Protein AF-A0A8J9V977-F1 (afdb_monomer)

Structure (mmCIF, N/CA/C/O backbone):
data_AF-A0A8J9V977-F1
#
_entry.id   AF-A0A8J9V977-F1
#
loop_
_atom_site.group_PDB
_atom_site.id
_atom_site.type_symbol
_atom_site.label_atom_id
_atom_site.label_alt_id
_atom_site.label_comp_id
_atom_site.label_asym_id
_atom_site.label_entity_id
_atom_site.label_seq_id
_atom_site.pdbx_PDB_ins_code
_atom_site.Cartn_x
_atom_site.Cartn_y
_atom_site.Cartn_z
_atom_site.occupancy
_atom_site.B_iso_or_equiv
_atom_site.auth_seq_id
_atom_site.auth_comp_id
_atom_site.auth_asym_id
_atom_site.auth_atom_id
_atom_site.pdbx_PDB_model_num
ATOM 1 N N . MET A 1 1 ? 29.105 7.592 40.678 1.00 49.84 1 MET A N 1
ATOM 2 C CA . MET A 1 1 ? 28.923 6.758 39.464 1.00 49.84 1 MET A CA 1
ATOM 3 C C . MET A 1 1 ? 27.704 7.267 38.677 1.00 49.84 1 MET A C 1
ATOM 5 O O . MET A 1 1 ? 26.635 6.687 38.700 1.00 49.84 1 MET A O 1
ATOM 9 N N . ASN A 1 2 ? 27.674 8.565 38.381 1.00 51.84 2 ASN A N 1
ATOM 10 C CA . ASN A 1 2 ? 28.021 9.243 37.121 1.00 51.84 2 ASN A CA 1
ATOM 11 C C . ASN A 1 2 ? 26.992 9.101 35.973 1.00 51.84 2 ASN A C 1
ATOM 13 O O . ASN A 1 2 ? 27.261 8.588 34.893 1.00 51.84 2 ASN A O 1
ATOM 17 N N . LYS A 1 3 ? 25.791 9.649 36.215 1.00 56.91 3 LYS A N 1
ATOM 18 C CA . LYS A 1 3 ? 24.683 9.810 35.252 1.00 56.91 3 LYS A CA 1
ATOM 19 C C . LYS A 1 3 ? 25.106 10.524 33.953 1.00 56.91 3 LYS A C 1
ATOM 21 O O . LYS A 1 3 ? 24.519 10.283 32.906 1.00 56.91 3 LYS A O 1
ATOM 26 N N . HIS A 1 4 ? 26.143 11.362 34.008 1.00 56.44 4 HIS A N 1
ATOM 27 C CA . HIS A 1 4 ? 26.683 12.085 32.853 1.00 56.44 4 HIS A CA 1
ATOM 28 C C . HIS A 1 4 ? 27.499 11.211 31.886 1.00 56.44 4 HIS A C 1
ATOM 30 O O . HIS A 1 4 ? 27.569 11.538 30.702 1.00 56.44 4 HIS A O 1
ATOM 36 N N . GLU A 1 5 ? 28.079 10.099 32.349 1.00 60.84 5 GLU A N 1
ATOM 37 C CA . GLU A 1 5 ? 28.820 9.161 31.494 1.00 60.84 5 GLU A CA 1
ATOM 38 C C . GLU A 1 5 ? 27.864 8.347 30.623 1.00 60.84 5 GLU A C 1
ATOM 40 O O . GLU A 1 5 ? 27.992 8.356 29.402 1.00 60.84 5 GLU A O 1
ATOM 45 N N . ASN A 1 6 ? 26.828 7.751 31.223 1.00 57.25 6 ASN A N 1
ATOM 46 C CA . ASN A 1 6 ? 25.830 6.953 30.498 1.00 57.25 6 ASN A CA 1
ATOM 47 C C . ASN A 1 6 ? 25.102 7.755 29.407 1.00 57.25 6 ASN A C 1
ATOM 49 O O . ASN A 1 6 ? 24.830 7.234 28.328 1.00 57.25 6 ASN A O 1
ATOM 53 N N . VAL A 1 7 ? 24.843 9.046 29.646 1.00 64.19 7 VAL A N 1
ATOM 54 C CA . VAL A 1 7 ? 24.239 9.942 28.643 1.00 64.19 7 VAL A CA 1
ATOM 55 C C . VAL A 1 7 ? 25.205 10.235 27.488 1.00 64.19 7 VAL A C 1
ATOM 57 O O . VAL A 1 7 ? 24.773 10.319 26.339 1.00 64.19 7 VAL A O 1
ATOM 60 N N . LYS A 1 8 ? 26.514 10.360 27.751 1.00 65.12 8 LYS A N 1
ATOM 61 C CA . LYS A 1 8 ? 27.520 10.512 26.687 1.00 65.12 8 LYS A CA 1
ATOM 62 C C . LYS A 1 8 ? 27.644 9.241 25.850 1.00 65.12 8 LYS A C 1
ATOM 64 O O . LYS A 1 8 ? 27.631 9.348 24.627 1.00 65.12 8 LYS A O 1
ATOM 69 N N . TYR A 1 9 ? 27.701 8.068 26.479 1.00 59.09 9 TYR A N 1
ATOM 70 C CA . TYR A 1 9 ? 27.783 6.789 25.766 1.00 59.09 9 TYR A CA 1
ATOM 71 C C . TYR A 1 9 ? 26.558 6.550 24.876 1.00 59.09 9 TYR A C 1
ATOM 73 O O . TYR A 1 9 ? 26.717 6.299 23.682 1.00 59.09 9 TYR A O 1
ATOM 81 N N . TYR A 1 10 ? 25.351 6.765 25.407 1.00 64.69 10 TYR A N 1
ATOM 82 C CA . TYR A 1 10 ? 24.106 6.634 24.644 1.00 64.69 10 TYR A CA 1
ATOM 83 C C . TYR A 1 10 ? 24.036 7.596 23.441 1.00 64.69 10 TYR A C 1
ATOM 85 O O . TYR A 1 10 ? 23.600 7.226 22.350 1.00 64.69 10 TYR A O 1
ATOM 93 N N . ASN A 1 11 ? 24.525 8.831 23.598 1.00 72.56 11 ASN A N 1
ATOM 94 C CA . ASN A 1 11 ? 24.558 9.803 22.503 1.00 72.56 11 ASN A CA 1
ATOM 95 C C . ASN A 1 11 ? 25.599 9.462 21.423 1.00 72.56 11 ASN A C 1
ATOM 97 O O . ASN A 1 11 ? 25.356 9.711 20.239 1.00 72.56 11 ASN A O 1
ATOM 101 N N . VAL A 1 12 ? 26.743 8.884 21.802 1.00 77.56 12 VAL A N 1
ATOM 102 C CA . VAL A 1 12 ? 27.786 8.456 20.855 1.00 77.56 12 VAL A CA 1
ATOM 103 C C . VAL A 1 12 ? 27.317 7.254 20.036 1.00 77.56 12 VAL A C 1
ATOM 105 O O . VAL A 1 12 ? 27.448 7.275 18.813 1.00 77.56 12 VAL A O 1
ATOM 108 N N . GLU A 1 13 ? 26.706 6.257 20.673 1.00 79.88 13 GLU A N 1
ATOM 109 C CA . GLU A 1 13 ? 26.160 5.077 19.993 1.00 79.88 13 GLU A CA 1
ATOM 110 C C . GLU A 1 13 ? 25.047 5.457 19.003 1.00 79.88 13 GLU A C 1
ATOM 112 O O . GLU A 1 13 ? 25.080 5.068 17.832 1.00 79.88 13 GLU A O 1
ATOM 117 N N . LYS A 1 14 ? 24.115 6.327 19.420 1.00 74.19 14 LYS A N 1
ATOM 118 C CA . LYS A 1 14 ? 23.067 6.857 18.536 1.00 74.19 14 LYS A CA 1
ATOM 119 C C . LYS A 1 14 ? 23.654 7.601 17.329 1.00 74.19 14 LYS A C 1
ATOM 121 O O . LYS A 1 14 ? 23.172 7.431 16.210 1.00 74.19 14 LYS A O 1
ATOM 126 N N . SER A 1 15 ? 24.714 8.387 17.532 1.00 70.56 15 SER A N 1
ATOM 127 C CA . SER A 1 15 ? 25.424 9.099 16.458 1.00 70.56 15 SER A CA 1
ATOM 128 C C . SER A 1 15 ? 26.121 8.143 15.480 1.00 70.56 15 SER A C 1
ATOM 130 O O . SER A 1 15 ? 26.077 8.359 14.267 1.00 70.56 15 SER A O 1
ATOM 132 N N . GLN A 1 16 ? 26.707 7.047 15.971 1.00 79.06 16 GLN A N 1
ATOM 133 C CA . GLN A 1 16 ? 27.309 6.023 15.111 1.00 79.06 16 GLN A CA 1
ATOM 134 C C . GLN A 1 16 ? 26.265 5.261 14.289 1.00 79.06 16 GLN A C 1
ATOM 136 O O . GLN A 1 16 ? 26.467 5.059 13.090 1.00 79.06 16 GLN A O 1
ATOM 141 N N . ASN A 1 17 ? 25.122 4.925 14.886 1.00 77.25 17 ASN A N 1
ATOM 142 C CA . ASN A 1 17 ? 24.029 4.262 14.176 1.00 77.25 17 ASN A CA 1
ATOM 143 C C . ASN A 1 17 ? 23.446 5.150 13.067 1.00 77.25 17 ASN A C 1
ATOM 145 O O . ASN A 1 17 ? 23.226 4.675 11.955 1.00 77.25 17 ASN A O 1
ATOM 149 N N . ILE A 1 18 ? 23.290 6.455 13.313 1.00 72.81 18 ILE A N 1
ATOM 150 C CA . ILE A 1 18 ? 22.845 7.409 12.283 1.00 72.81 18 ILE A CA 1
ATOM 151 C C . ILE A 1 18 ? 23.857 7.499 11.135 1.00 72.81 18 ILE A C 1
ATOM 153 O O . ILE A 1 18 ? 23.463 7.479 9.971 1.00 72.81 18 ILE A O 1
ATOM 157 N N . LYS A 1 19 ? 25.163 7.550 11.430 1.00 82.31 19 LYS A N 1
ATOM 158 C CA . LYS A 1 19 ? 26.202 7.546 10.384 1.00 82.31 19 LYS A CA 1
ATOM 159 C C . LYS A 1 19 ? 26.162 6.272 9.544 1.00 82.31 19 LYS A C 1
ATOM 161 O O . LYS A 1 19 ? 26.294 6.354 8.327 1.00 82.31 19 LYS A O 1
ATOM 166 N N . LYS A 1 20 ? 25.947 5.117 10.177 1.00 80.94 20 LYS A N 1
ATOM 167 C CA . LYS A 1 20 ? 25.820 3.829 9.487 1.00 80.94 20 LYS A CA 1
ATOM 168 C C . LYS A 1 20 ? 24.611 3.813 8.545 1.00 80.94 20 LYS A C 1
ATOM 170 O O . LYS A 1 20 ? 24.773 3.483 7.375 1.00 80.94 20 LYS A O 1
ATOM 175 N N . LEU A 1 21 ? 23.451 4.267 9.023 1.00 76.62 21 LEU A N 1
ATOM 176 C CA . LEU A 1 21 ? 22.231 4.393 8.217 1.00 76.62 21 LEU A CA 1
ATOM 177 C C . LEU A 1 21 ? 22.397 5.385 7.054 1.00 76.62 21 LEU A C 1
ATOM 179 O O . LEU A 1 21 ? 21.903 5.141 5.957 1.00 76.62 21 LEU A O 1
ATOM 183 N N . LEU A 1 22 ? 23.115 6.493 7.263 1.00 77.62 22 LEU A N 1
ATOM 184 C CA . LEU A 1 22 ? 23.406 7.463 6.203 1.00 77.62 22 LEU A CA 1
ATOM 185 C C . LEU A 1 22 ? 24.314 6.880 5.117 1.00 77.62 22 LEU A C 1
ATOM 187 O O . LEU A 1 22 ? 24.060 7.101 3.937 1.00 77.62 22 LEU A O 1
ATOM 191 N N . ILE A 1 23 ? 25.348 6.128 5.500 1.00 86.81 23 ILE A N 1
ATOM 192 C CA . ILE A 1 23 ? 26.243 5.456 4.548 1.00 86.81 23 ILE A CA 1
ATOM 193 C C . ILE A 1 23 ? 25.462 4.431 3.724 1.00 86.81 23 ILE A C 1
ATOM 195 O O . ILE A 1 23 ? 25.571 4.428 2.503 1.00 86.81 23 ILE A O 1
ATOM 199 N N . GLU A 1 24 ? 24.625 3.622 4.370 1.00 87.19 24 GLU A N 1
ATOM 200 C CA . GLU A 1 24 ? 23.768 2.646 3.691 1.00 87.19 24 GLU A CA 1
ATOM 201 C C . GLU A 1 24 ? 22.812 3.318 2.692 1.00 87.19 24 GLU A C 1
ATOM 203 O O . GLU A 1 24 ? 22.688 2.887 1.546 1.00 87.19 24 GLU A O 1
ATOM 208 N N . ASN A 1 25 ? 22.207 4.444 3.076 1.00 70.12 25 ASN A N 1
ATOM 209 C CA . ASN A 1 25 ? 21.307 5.195 2.203 1.00 70.12 25 ASN A CA 1
ATOM 210 C C . ASN A 1 25 ? 22.044 5.835 1.005 1.00 70.12 25 ASN A C 1
ATOM 212 O O . ASN A 1 25 ? 21.542 5.828 -0.121 1.00 70.12 25 ASN A O 1
ATOM 216 N N . ILE A 1 26 ? 23.270 6.328 1.217 1.00 85.56 26 ILE A N 1
ATOM 217 C CA . ILE A 1 26 ? 24.139 6.836 0.145 1.00 85.56 26 ILE A CA 1
ATOM 218 C C . ILE A 1 26 ? 24.527 5.711 -0.823 1.00 85.56 26 ILE A C 1
ATOM 220 O O . ILE A 1 26 ? 24.531 5.933 -2.035 1.00 85.56 26 ILE A O 1
ATOM 224 N N . GLU A 1 27 ? 24.824 4.511 -0.326 1.00 85.88 27 GLU A N 1
ATOM 225 C CA . GLU A 1 27 ? 25.147 3.358 -1.173 1.00 85.88 27 GLU A CA 1
ATOM 226 C C . GLU A 1 27 ? 23.935 2.882 -1.986 1.00 85.88 27 GLU A C 1
ATOM 228 O O . GLU A 1 27 ? 24.065 2.649 -3.190 1.00 85.88 27 GLU A O 1
ATOM 233 N N . HIS A 1 28 ? 22.732 2.855 -1.402 1.00 78.19 28 HIS A N 1
ATOM 234 C CA . HIS A 1 28 ? 21.501 2.604 -2.160 1.00 78.19 28 HIS A CA 1
ATOM 235 C C . HIS A 1 28 ? 21.275 3.657 -3.256 1.00 78.19 28 HIS A C 1
ATOM 237 O O . HIS A 1 28 ? 20.972 3.305 -4.398 1.00 78.19 28 HIS A O 1
ATOM 243 N N . HIS A 1 29 ? 21.503 4.941 -2.965 1.00 71.12 29 HIS A N 1
ATOM 244 C CA . HIS A 1 29 ? 21.413 6.004 -3.973 1.00 71.12 29 HIS A CA 1
ATOM 245 C C . HIS A 1 29 ? 22.463 5.863 -5.083 1.00 71.12 29 HIS A C 1
ATOM 247 O O . HIS A 1 29 ? 22.148 6.058 -6.259 1.00 71.12 29 HIS A O 1
ATOM 253 N N . LYS A 1 30 ? 23.703 5.487 -4.747 1.00 75.88 30 LYS A N 1
ATOM 254 C CA . LYS A 1 30 ? 24.754 5.201 -5.737 1.00 75.88 30 LYS A CA 1
ATOM 255 C C . LYS A 1 30 ? 24.396 4.002 -6.610 1.00 75.88 30 LYS A C 1
ATOM 257 O O . LYS A 1 30 ? 24.643 4.053 -7.814 1.00 75.88 30 LYS A O 1
ATOM 262 N N . MET A 1 31 ? 23.795 2.961 -6.031 1.00 76.12 31 MET A N 1
ATOM 263 C CA . MET A 1 31 ? 23.290 1.801 -6.767 1.00 76.12 31 MET A CA 1
ATOM 264 C C . MET A 1 31 ? 22.231 2.249 -7.778 1.00 76.12 31 MET A C 1
ATOM 266 O O . MET A 1 31 ? 22.397 2.005 -8.968 1.00 76.12 31 MET A O 1
ATOM 270 N N . ILE A 1 32 ? 21.225 3.017 -7.348 1.00 75.56 32 ILE A N 1
ATOM 271 C CA . ILE A 1 32 ? 20.184 3.576 -8.229 1.00 75.56 32 ILE A CA 1
ATOM 272 C C . ILE A 1 32 ? 20.801 4.425 -9.351 1.00 75.56 32 ILE A C 1
ATOM 274 O O . ILE A 1 32 ? 20.477 4.239 -10.522 1.00 75.56 32 ILE A O 1
ATOM 278 N N . MET A 1 33 ? 21.747 5.309 -9.030 1.00 71.88 33 MET A N 1
ATOM 279 C CA . MET A 1 33 ? 22.422 6.158 -10.020 1.00 71.88 33 MET A CA 1
ATOM 280 C C . MET A 1 33 ? 23.258 5.357 -11.025 1.00 71.88 33 MET A C 1
ATOM 282 O O . MET A 1 33 ? 23.313 5.717 -12.202 1.00 71.88 33 MET A O 1
ATOM 286 N N . LYS A 1 34 ? 23.899 4.266 -10.592 1.00 70.81 34 LYS A N 1
ATOM 287 C CA . LYS A 1 34 ? 24.634 3.349 -11.475 1.00 70.81 34 LYS A CA 1
ATOM 288 C C . LYS A 1 34 ? 23.681 2.585 -12.397 1.00 70.81 34 LYS A C 1
ATOM 290 O O . LYS A 1 34 ? 23.977 2.442 -13.581 1.00 70.81 34 LYS A O 1
ATOM 295 N N . LEU A 1 35 ? 22.529 2.159 -11.877 1.00 67.31 35 LEU A N 1
ATOM 296 C CA . LEU A 1 35 ? 21.471 1.504 -12.648 1.00 67.31 35 LEU A CA 1
ATOM 297 C C . LEU A 1 35 ? 20.894 2.443 -13.724 1.00 67.31 35 LEU A C 1
ATOM 299 O O . LEU A 1 35 ? 20.746 2.032 -14.870 1.00 67.31 35 LEU A O 1
ATOM 303 N N . VAL A 1 36 ? 20.655 3.717 -13.393 1.00 70.50 36 VAL A N 1
ATOM 304 C CA . VAL A 1 36 ? 20.169 4.737 -14.343 1.00 70.50 36 VAL A CA 1
ATOM 305 C C . VAL A 1 36 ? 21.223 5.086 -15.403 1.00 70.50 36 VAL A C 1
ATOM 307 O O . VAL A 1 36 ? 20.889 5.264 -16.572 1.00 70.50 36 VAL A O 1
ATOM 310 N N . ARG A 1 37 ? 22.506 5.165 -15.024 1.00 66.81 37 ARG A N 1
ATOM 311 C CA . ARG A 1 37 ? 23.602 5.543 -15.934 1.00 66.81 37 ARG A CA 1
ATOM 312 C C . ARG A 1 37 ? 23.964 4.455 -16.951 1.00 66.81 37 ARG A C 1
ATOM 314 O O . ARG A 1 37 ? 24.390 4.792 -18.050 1.00 66.81 37 ARG A O 1
ATOM 321 N N . ASN A 1 38 ? 23.783 3.179 -16.614 1.00 64.88 38 ASN A N 1
ATOM 322 C CA . ASN A 1 38 ? 24.103 2.051 -17.500 1.00 64.88 38 ASN A CA 1
ATOM 323 C C . ASN A 1 38 ? 23.031 1.765 -18.580 1.00 64.88 38 ASN A C 1
ATOM 325 O O . ASN A 1 38 ? 23.153 0.785 -19.310 1.00 64.88 38 ASN A O 1
ATOM 329 N N . GLY A 1 39 ? 22.004 2.609 -18.722 1.00 59.62 39 GLY A N 1
ATOM 330 C CA . GLY A 1 39 ? 20.930 2.487 -19.717 1.00 59.62 39 GLY A CA 1
ATOM 331 C C . GLY A 1 39 ? 21.309 2.829 -21.171 1.00 59.62 39 GLY A C 1
ATOM 332 O O . GLY A 1 39 ? 20.594 3.596 -21.808 1.00 59.62 39 GLY A O 1
ATOM 333 N N . TYR A 1 40 ? 22.400 2.269 -21.710 1.00 52.41 40 TYR A N 1
ATOM 334 C CA . TYR A 1 40 ? 22.619 2.113 -23.165 1.00 52.41 40 TYR A CA 1
ATOM 335 C C . TYR A 1 40 ? 22.276 0.657 -23.553 1.00 52.41 40 TYR A C 1
ATOM 337 O O . TYR A 1 40 ? 22.453 -0.235 -22.719 1.00 52.41 40 TYR A O 1
ATOM 345 N N . PRO A 1 41 ? 21.741 0.371 -24.760 1.00 56.81 41 PRO A N 1
ATOM 346 C CA . PRO A 1 41 ? 20.998 -0.857 -25.032 1.00 56.81 41 PRO A CA 1
ATOM 347 C C . PRO A 1 41 ? 21.934 -2.067 -25.045 1.00 56.81 41 PRO A C 1
ATOM 349 O O . PRO A 1 41 ? 22.629 -2.344 -26.018 1.00 56.81 41 PRO A O 1
ATOM 352 N N . ASN A 1 42 ? 21.947 -2.797 -23.936 1.00 64.56 42 ASN A N 1
ATOM 353 C CA . ASN A 1 42 ? 22.648 -4.060 -23.794 1.00 64.56 42 ASN A CA 1
ATOM 354 C C . ASN A 1 42 ? 21.826 -4.976 -22.877 1.00 64.56 42 ASN A C 1
ATOM 356 O O . ASN A 1 42 ? 20.993 -4.494 -22.107 1.00 64.56 42 ASN A O 1
ATOM 360 N N . LYS A 1 43 ? 22.036 -6.294 -22.940 1.00 65.06 43 LYS A N 1
ATOM 361 C CA . LYS A 1 43 ? 21.251 -7.295 -22.175 1.00 65.06 43 LYS A CA 1
ATOM 362 C C . LYS A 1 43 ? 21.206 -7.009 -20.662 1.00 65.06 43 LYS A C 1
ATOM 364 O O . LYS A 1 43 ? 20.250 -7.380 -19.987 1.00 65.06 43 LYS A O 1
ATOM 369 N N . GLU A 1 44 ? 22.207 -6.298 -20.152 1.00 69.88 44 GLU A N 1
ATOM 370 C CA . GLU A 1 44 ? 22.299 -5.828 -18.768 1.00 69.88 44 GLU A CA 1
ATOM 371 C C . GLU A 1 44 ? 21.258 -4.755 -18.416 1.00 69.88 44 GLU A C 1
ATOM 373 O O . GLU A 1 44 ? 20.702 -4.781 -17.321 1.00 69.88 44 GLU A O 1
ATOM 378 N N . ALA A 1 45 ? 20.922 -3.853 -19.343 1.00 69.12 45 ALA A N 1
ATOM 379 C CA . ALA A 1 45 ? 19.922 -2.812 -19.119 1.00 69.12 45 ALA A CA 1
ATOM 380 C C . ALA A 1 45 ? 18.532 -3.425 -18.873 1.00 69.12 45 ALA A C 1
ATOM 382 O O . ALA A 1 45 ? 17.830 -3.020 -17.949 1.00 69.12 45 ALA A O 1
ATOM 383 N N . LEU A 1 46 ? 18.164 -4.472 -19.621 1.00 72.44 46 LEU A N 1
ATOM 384 C CA . LEU A 1 46 ? 16.908 -5.202 -19.411 1.00 72.44 46 LEU A CA 1
ATOM 385 C C . LEU A 1 46 ? 16.831 -5.828 -18.009 1.00 72.44 46 LEU A C 1
ATOM 387 O O . LEU A 1 46 ? 15.789 -5.751 -17.361 1.00 72.44 46 LEU A O 1
ATOM 391 N N . ALA A 1 47 ? 17.932 -6.404 -17.518 1.00 79.88 47 ALA A N 1
ATOM 392 C CA . ALA A 1 47 ? 17.995 -6.974 -16.171 1.00 79.88 47 ALA A CA 1
ATOM 393 C C . ALA A 1 47 ? 17.865 -5.892 -15.083 1.00 79.88 47 ALA A C 1
ATOM 395 O O . ALA A 1 47 ? 17.200 -6.091 -14.064 1.00 79.88 47 ALA A O 1
ATOM 396 N N . ILE A 1 48 ? 18.448 -4.718 -15.319 1.00 79.06 48 ILE A N 1
ATOM 397 C CA . ILE A 1 48 ? 18.382 -3.571 -14.412 1.00 79.06 48 ILE A CA 1
ATOM 398 C C . ILE A 1 48 ? 16.958 -3.002 -14.338 1.00 79.06 48 ILE A C 1
ATOM 400 O O . ILE A 1 48 ? 16.407 -2.871 -13.246 1.00 79.06 48 ILE A O 1
ATOM 404 N N . TYR A 1 49 ? 16.320 -2.722 -15.476 1.00 80.38 49 TYR A N 1
ATOM 405 C CA . TYR A 1 49 ? 14.940 -2.228 -15.488 1.00 80.38 49 TYR A CA 1
ATOM 406 C C . TYR A 1 49 ? 13.952 -3.287 -14.975 1.00 80.38 49 TYR A C 1
ATOM 408 O O . TYR A 1 49 ? 13.048 -2.970 -14.201 1.00 80.38 49 TYR A O 1
ATOM 416 N N . GLY A 1 50 ? 14.156 -4.560 -15.327 1.00 84.00 50 GLY A N 1
ATOM 417 C CA . GLY A 1 50 ? 13.364 -5.676 -14.810 1.00 84.00 50 GLY A CA 1
ATOM 418 C C . GLY A 1 50 ? 13.449 -5.792 -13.286 1.00 84.00 50 GLY A C 1
ATOM 419 O O . GLY A 1 50 ? 12.428 -5.827 -12.607 1.00 84.00 50 GLY A O 1
ATOM 420 N N . SER A 1 51 ? 14.654 -5.763 -12.720 1.00 83.75 51 SER A N 1
ATOM 421 C CA . SER A 1 51 ? 14.830 -5.825 -11.262 1.00 83.75 51 SER A CA 1
ATOM 422 C C . SER A 1 51 ? 14.255 -4.601 -10.540 1.00 83.75 51 SER A C 1
ATOM 424 O O . SER A 1 51 ? 13.591 -4.763 -9.516 1.00 83.75 51 SER A O 1
ATOM 426 N N . LEU A 1 52 ? 14.422 -3.392 -11.089 1.00 84.88 52 LEU A N 1
ATOM 427 C CA . LEU A 1 52 ? 13.843 -2.170 -10.522 1.00 84.88 52 LEU A CA 1
ATOM 428 C C . LEU A 1 52 ? 12.308 -2.216 -10.511 1.00 84.88 52 LEU A C 1
ATOM 430 O O . LEU A 1 52 ? 11.691 -1.863 -9.508 1.00 84.88 52 LEU A O 1
ATOM 434 N N . THR A 1 53 ? 11.682 -2.669 -11.600 1.00 84.94 53 THR A N 1
ATOM 435 C CA . THR A 1 53 ? 10.215 -2.784 -11.668 1.00 84.94 53 THR A CA 1
ATOM 436 C C . THR A 1 53 ? 9.683 -3.800 -10.660 1.00 84.94 53 THR A C 1
ATOM 438 O O . THR A 1 53 ? 8.750 -3.479 -9.924 1.00 84.94 53 THR A O 1
ATOM 441 N N . ILE A 1 54 ? 10.320 -4.969 -10.537 1.00 85.75 54 ILE A N 1
ATOM 442 C CA . ILE A 1 54 ? 9.967 -5.980 -9.526 1.00 85.75 54 ILE A CA 1
ATOM 443 C C . ILE A 1 54 ? 10.097 -5.398 -8.114 1.00 85.75 54 ILE A C 1
ATOM 445 O O . ILE A 1 54 ? 9.197 -5.569 -7.292 1.00 85.75 54 ILE A O 1
ATOM 449 N N . TRP A 1 55 ? 11.176 -4.661 -7.841 1.00 90.25 55 TRP A N 1
ATOM 450 C CA . TRP A 1 55 ? 11.382 -4.012 -6.548 1.00 90.25 55 TRP A CA 1
ATOM 451 C C . TRP A 1 55 ? 10.281 -2.994 -6.227 1.00 90.25 55 TRP A C 1
ATOM 453 O O . TRP A 1 55 ? 9.742 -2.996 -5.122 1.00 90.25 55 TRP A O 1
ATOM 463 N N . MET A 1 56 ? 9.899 -2.148 -7.186 1.00 86.94 56 MET A N 1
ATOM 464 C CA . MET A 1 56 ? 8.832 -1.160 -6.983 1.00 86.94 56 MET A CA 1
ATOM 465 C C . MET A 1 56 ? 7.472 -1.816 -6.722 1.00 86.94 56 MET A C 1
ATOM 467 O O . MET A 1 56 ? 6.783 -1.430 -5.776 1.00 86.94 56 MET A O 1
ATOM 471 N N . PHE A 1 57 ? 7.095 -2.836 -7.501 1.00 84.69 57 PHE A N 1
ATOM 472 C CA . PHE A 1 57 ? 5.845 -3.569 -7.269 1.00 84.69 57 PHE A CA 1
ATOM 473 C C . PHE A 1 57 ? 5.843 -4.295 -5.920 1.00 84.69 57 PHE A C 1
ATOM 475 O O . PHE A 1 57 ? 4.808 -4.337 -5.248 1.00 84.69 57 PHE A O 1
ATOM 482 N N . GLN A 1 58 ? 6.998 -4.806 -5.489 1.00 86.19 58 GLN A N 1
ATOM 483 C CA . GLN A 1 58 ? 7.148 -5.425 -4.176 1.00 86.19 58 GLN A CA 1
ATOM 484 C C . GLN A 1 58 ? 6.900 -4.418 -3.042 1.00 86.19 58 GLN A C 1
ATOM 486 O O . GLN A 1 58 ? 6.144 -4.712 -2.119 1.00 86.19 58 GLN A O 1
ATOM 491 N N . GLN A 1 59 ? 7.469 -3.211 -3.123 1.00 82.88 59 GLN A N 1
ATOM 492 C CA . GLN A 1 59 ? 7.258 -2.161 -2.115 1.00 82.88 59 GLN A CA 1
ATOM 493 C C . GLN A 1 59 ? 5.790 -1.723 -2.029 1.00 82.88 59 GLN A C 1
ATOM 495 O O . GLN A 1 59 ? 5.225 -1.622 -0.940 1.00 82.88 59 GLN A O 1
ATOM 500 N N . LEU A 1 60 ? 5.138 -1.522 -3.176 1.00 84.75 60 LEU A N 1
ATOM 501 C CA . LEU A 1 60 ? 3.722 -1.151 -3.221 1.00 84.75 60 LEU A CA 1
ATOM 502 C C . LEU A 1 60 ? 2.815 -2.249 -2.635 1.00 84.75 60 LEU A C 1
ATOM 504 O O . LEU A 1 60 ? 1.859 -1.951 -1.918 1.00 84.75 60 LEU A O 1
ATOM 508 N N . THR A 1 61 ? 3.153 -3.519 -2.872 1.00 85.50 61 THR A N 1
ATOM 509 C CA . THR A 1 61 ? 2.435 -4.664 -2.291 1.00 85.50 61 THR A CA 1
ATOM 510 C C . THR A 1 61 ? 2.603 -4.723 -0.772 1.00 85.50 61 THR A C 1
ATOM 512 O O . THR A 1 61 ? 1.620 -4.913 -0.060 1.00 85.50 61 THR A O 1
ATOM 515 N N . GLN A 1 62 ? 3.814 -4.493 -0.253 1.00 83.19 62 GLN A N 1
ATOM 516 C CA . GLN A 1 62 ? 4.066 -4.462 1.194 1.00 83.19 62 GLN A CA 1
ATOM 517 C C . GLN A 1 62 ? 3.267 -3.362 1.896 1.00 83.19 62 GLN A C 1
ATOM 519 O O . GLN A 1 62 ? 2.605 -3.629 2.897 1.00 83.19 62 GLN A O 1
ATOM 524 N N . ILE A 1 63 ? 3.273 -2.146 1.343 1.00 82.94 63 ILE A N 1
ATOM 525 C CA . ILE A 1 63 ? 2.481 -1.024 1.866 1.00 82.94 63 ILE A CA 1
ATOM 526 C C . ILE A 1 63 ? 0.997 -1.399 1.911 1.00 82.94 63 ILE A C 1
ATOM 528 O O . ILE A 1 63 ? 0.325 -1.180 2.917 1.00 82.94 63 ILE A O 1
ATOM 532 N N . SER A 1 64 ? 0.497 -2.012 0.841 1.00 84.50 64 SER A N 1
ATOM 533 C CA . SER A 1 64 ? -0.892 -2.442 0.757 1.00 84.50 64 SER A CA 1
ATOM 534 C C . SER A 1 64 ? -1.279 -3.472 1.824 1.00 84.50 64 SER A C 1
ATOM 536 O O . SER A 1 64 ? -2.390 -3.405 2.341 1.00 84.50 64 SER A O 1
ATOM 538 N N . ILE A 1 65 ? -0.391 -4.418 2.142 1.00 83.19 65 ILE A N 1
ATOM 539 C CA . ILE A 1 65 ? -0.625 -5.425 3.188 1.00 83.19 65 ILE A CA 1
ATOM 540 C C . ILE A 1 65 ? -0.639 -4.764 4.567 1.00 83.19 65 ILE A C 1
ATOM 542 O O . ILE A 1 65 ? -1.526 -5.044 5.363 1.00 83.19 65 ILE A O 1
ATOM 546 N N . ILE A 1 66 ? 0.302 -3.853 4.836 1.00 85.00 66 ILE A N 1
ATOM 547 C CA . ILE A 1 66 ? 0.361 -3.122 6.110 1.00 85.00 66 ILE A CA 1
ATOM 548 C C . ILE A 1 66 ? -0.938 -2.345 6.346 1.00 85.00 66 ILE A C 1
ATOM 550 O O . ILE A 1 66 ? -1.486 -2.398 7.444 1.00 85.00 66 ILE A O 1
ATOM 554 N N . PHE A 1 67 ? -1.455 -1.657 5.324 1.00 80.25 67 PHE A N 1
ATOM 555 C CA . PHE A 1 67 ? -2.731 -0.949 5.435 1.00 80.25 67 PHE A CA 1
ATOM 556 C C . PHE A 1 67 ? -3.905 -1.885 5.729 1.00 80.25 67 PHE A C 1
ATOM 558 O O . PHE A 1 67 ? -4.730 -1.557 6.577 1.00 80.25 67 PHE A O 1
ATOM 565 N N . GLU A 1 68 ? -3.959 -3.049 5.079 1.00 83.44 68 GLU A N 1
ATOM 566 C CA . GLU A 1 68 ? -4.987 -4.061 5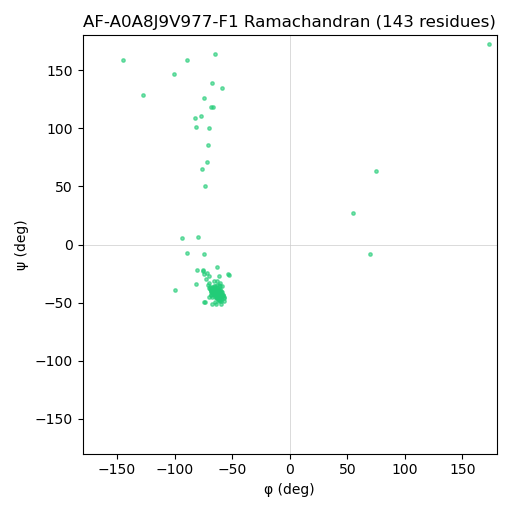.337 1.00 83.44 68 GLU A CA 1
ATOM 567 C C . GLU A 1 68 ? -4.908 -4.586 6.781 1.00 83.44 68 GLU A C 1
ATOM 569 O O . GLU A 1 68 ? -5.921 -4.672 7.471 1.00 83.44 68 GLU A O 1
ATOM 574 N N . SER A 1 69 ? -3.700 -4.872 7.278 1.00 83.69 69 SER A N 1
ATOM 575 C CA . SER A 1 69 ? -3.488 -5.312 8.660 1.00 83.69 69 SER A CA 1
ATOM 576 C C . SER A 1 69 ? -3.889 -4.242 9.674 1.00 83.69 69 SER A C 1
ATOM 578 O O . SER A 1 69 ? -4.554 -4.555 10.654 1.00 83.69 69 SER A O 1
ATOM 580 N N . ILE A 1 70 ? -3.543 -2.974 9.434 1.00 84.88 70 ILE A N 1
ATOM 581 C CA . ILE A 1 70 ? -3.959 -1.861 10.302 1.00 84.88 70 ILE A CA 1
ATOM 582 C C . ILE A 1 70 ? -5.484 -1.724 10.312 1.00 84.88 70 ILE A C 1
ATOM 584 O O . ILE A 1 70 ? -6.066 -1.500 11.371 1.00 84.88 70 ILE A O 1
ATOM 588 N N . ALA A 1 71 ? -6.134 -1.861 9.153 1.00 82.12 71 ALA A N 1
ATOM 589 C CA . ALA A 1 71 ? -7.590 -1.827 9.068 1.00 82.12 71 ALA A CA 1
ATOM 590 C C . ALA A 1 71 ? -8.220 -2.974 9.876 1.00 82.12 71 ALA A C 1
ATOM 592 O O . ALA A 1 71 ? -9.122 -2.723 10.671 1.00 82.12 71 ALA A O 1
ATOM 593 N N . SER A 1 72 ? -7.686 -4.193 9.753 1.00 83.00 72 SER A N 1
ATOM 594 C CA . SER A 1 72 ? -8.148 -5.360 10.514 1.00 83.00 72 SER A CA 1
ATOM 595 C C . SER A 1 72 ? -7.984 -5.183 12.026 1.00 83.00 72 SER A C 1
ATOM 597 O O . SER A 1 72 ? -8.913 -5.462 12.777 1.00 83.00 72 SER A O 1
ATOM 599 N N . GLU A 1 73 ? -6.829 -4.707 12.496 1.00 84.38 73 GLU A N 1
ATOM 600 C CA . GLU A 1 73 ? -6.599 -4.468 13.931 1.00 84.38 73 GLU A CA 1
ATOM 601 C C . GLU A 1 73 ? -7.419 -3.284 14.459 1.00 84.38 73 GLU A C 1
ATOM 603 O O . GLU A 1 73 ? -7.791 -3.225 15.627 1.00 84.38 73 GLU A O 1
ATOM 608 N N . SER A 1 74 ? -7.758 -2.320 13.606 1.00 83.62 74 SER A N 1
ATOM 609 C CA . SER A 1 74 ? -8.663 -1.248 14.010 1.00 83.62 74 SER A CA 1
ATOM 610 C C . SER A 1 74 ? -10.077 -1.753 14.300 1.00 83.62 74 SER A C 1
ATOM 612 O O . SER A 1 74 ? -10.763 -1.154 15.132 1.00 83.62 74 SER A O 1
ATOM 614 N N . GLU A 1 75 ? -10.536 -2.802 13.617 1.00 83.12 75 GLU A N 1
ATOM 615 C CA . GLU A 1 75 ? -11.849 -3.398 13.881 1.00 83.12 75 GLU A CA 1
ATOM 616 C C . GLU A 1 75 ? -11.870 -4.106 15.241 1.00 83.12 75 GLU A C 1
ATOM 618 O O . GLU A 1 75 ? -12.825 -3.939 15.996 1.00 83.12 75 GLU A O 1
ATOM 623 N N . THR A 1 76 ? -10.782 -4.781 15.628 1.00 85.69 76 THR A N 1
ATOM 624 C CA . THR A 1 76 ? -10.691 -5.452 16.938 1.00 85.69 76 THR A CA 1
ATOM 625 C C . THR A 1 76 ? -10.714 -4.457 18.102 1.00 85.69 76 THR A C 1
ATOM 627 O O . THR A 1 76 ? -11.329 -4.722 19.135 1.00 85.69 76 THR A O 1
ATOM 630 N N . ILE A 1 77 ? -10.113 -3.272 17.932 1.00 85.50 77 ILE A N 1
ATOM 631 C CA . ILE A 1 77 ? -10.159 -2.189 18.929 1.00 85.50 77 ILE A CA 1
ATOM 632 C C . ILE A 1 77 ? -11.598 -1.728 19.174 1.00 85.50 77 ILE A C 1
ATOM 634 O O . ILE A 1 77 ? -11.974 -1.473 20.318 1.00 85.50 77 ILE A O 1
ATOM 638 N N . LYS A 1 78 ? -12.412 -1.616 18.120 1.00 83.56 78 LYS A N 1
ATOM 639 C CA . LYS A 1 78 ? -13.822 -1.229 18.249 1.00 83.56 78 LYS A CA 1
ATOM 640 C C . LYS A 1 78 ? -14.578 -2.234 19.117 1.00 83.56 78 LYS A C 1
ATOM 642 O O . LYS A 1 78 ? -15.282 -1.812 20.033 1.00 83.56 78 LYS A O 1
ATOM 647 N N . ASP A 1 79 ? -14.406 -3.524 18.853 1.00 86.25 79 ASP A N 1
ATOM 648 C CA . ASP A 1 79 ? -15.070 -4.589 19.608 1.00 86.25 79 ASP A CA 1
ATOM 649 C C . ASP A 1 79 ? -14.596 -4.606 21.070 1.00 86.25 79 ASP A C 1
ATOM 651 O O . ASP A 1 79 ? -15.411 -4.611 21.991 1.00 86.25 79 ASP A O 1
ATOM 655 N N . ALA A 1 80 ? -13.288 -4.448 21.299 1.00 87.81 80 ALA A N 1
ATOM 656 C CA . ALA A 1 80 ? -12.722 -4.351 22.643 1.00 87.81 80 ALA A CA 1
ATOM 657 C C . ALA A 1 80 ? -13.250 -3.143 23.439 1.00 87.81 80 ALA A C 1
ATOM 659 O O . ALA A 1 80 ? -13.416 -3.232 24.656 1.00 87.81 80 ALA A O 1
ATOM 660 N N . ILE A 1 81 ? -13.519 -2.008 22.781 1.00 87.69 81 ILE A N 1
ATOM 661 C CA . ILE A 1 81 ? -14.118 -0.836 23.438 1.00 87.69 81 ILE A CA 1
ATOM 662 C C . ILE A 1 81 ? -15.585 -1.104 23.803 1.00 87.69 81 ILE A C 1
ATOM 664 O O . ILE A 1 81 ? -16.028 -0.654 24.862 1.00 87.69 81 ILE A O 1
ATOM 668 N N . TYR A 1 82 ? -16.334 -1.821 22.959 1.00 85.69 82 TYR A N 1
ATOM 669 C CA . TYR A 1 82 ? -17.724 -2.191 23.248 1.00 85.69 82 TYR A CA 1
ATOM 670 C C . TYR A 1 82 ? -17.845 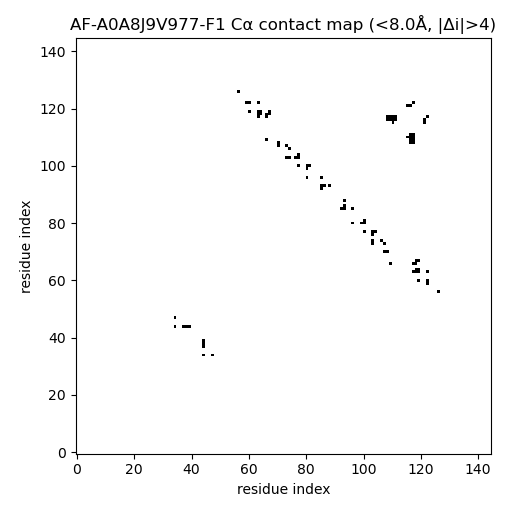-3.143 24.444 1.00 85.69 82 TYR A C 1
ATOM 672 O O . TYR A 1 82 ? -18.765 -2.976 25.244 1.00 85.69 82 TYR A O 1
ATOM 680 N N . ASP A 1 83 ? -16.905 -4.076 24.600 1.00 88.75 83 ASP A N 1
ATOM 681 C CA . ASP A 1 83 ? -16.899 -5.060 25.693 1.00 88.75 83 ASP A CA 1
ATOM 682 C C . ASP A 1 83 ? -16.499 -4.474 27.063 1.00 88.75 83 ASP A C 1
ATOM 684 O O . ASP A 1 83 ? -16.610 -5.141 28.097 1.00 88.75 83 ASP A O 1
ATOM 688 N N . LEU A 1 84 ? -16.037 -3.220 27.117 1.00 88.31 84 LEU A N 1
ATOM 689 C CA . LEU A 1 84 ? -15.714 -2.565 28.384 1.00 88.31 84 LEU A CA 1
ATOM 690 C C . LEU A 1 84 ? -16.985 -2.323 29.216 1.00 88.31 84 LEU A C 1
ATOM 692 O O . LEU A 1 84 ? -17.978 -1.827 28.685 1.00 88.31 84 LEU A O 1
ATOM 696 N N . PRO A 1 85 ? -16.954 -2.531 30.548 1.00 89.25 85 PRO A N 1
ATOM 697 C CA . PRO A 1 85 ? -18.071 -2.206 31.434 1.00 89.25 85 PRO A CA 1
ATOM 698 C C . PRO A 1 85 ? -18.145 -0.686 31.682 1.00 89.25 85 PRO A C 1
ATOM 700 O O . PRO A 1 85 ? -17.937 -0.188 32.792 1.00 89.25 85 PRO A O 1
ATOM 703 N N . TRP A 1 86 ? -18.418 0.078 30.623 1.00 86.56 86 TRP A N 1
ATOM 704 C CA . TRP A 1 86 ? -18.463 1.544 30.607 1.00 86.56 86 TRP A CA 1
ATOM 705 C C . TRP A 1 86 ? -19.559 2.118 31.519 1.00 86.56 86 TRP A C 1
ATOM 707 O O . TRP A 1 86 ? -19.495 3.282 31.918 1.00 86.56 86 TRP A O 1
ATOM 717 N N . GLU A 1 87 ? -20.555 1.305 31.874 1.00 83.94 87 GLU A N 1
ATOM 718 C CA . GLU A 1 87 ? -21.645 1.658 32.785 1.00 83.94 87 GLU A CA 1
ATOM 719 C C . GLU A 1 87 ? -21.191 1.805 34.239 1.00 83.94 87 GLU A C 1
ATOM 721 O O . GLU A 1 87 ? -21.711 2.662 34.953 1.00 83.94 87 GLU A O 1
ATOM 726 N N . SER A 1 88 ? -20.197 1.018 34.661 1.00 89.94 88 SER A N 1
ATOM 727 C CA . SER A 1 88 ? -19.661 1.035 36.027 1.00 89.94 88 SER A CA 1
ATOM 728 C C . SER A 1 88 ? -18.448 1.959 36.205 1.00 89.94 88 SER A C 1
ATOM 730 O O . SER A 1 88 ? -17.831 1.966 37.268 1.00 89.94 88 SER A O 1
ATOM 732 N N . MET A 1 89 ? -18.069 2.724 35.176 1.00 90.12 89 MET A N 1
ATOM 733 C CA . MET A 1 89 ? -16.923 3.641 35.216 1.00 90.12 89 MET A CA 1
ATOM 734 C C . MET A 1 89 ? -17.304 5.045 35.713 1.00 90.12 89 MET A C 1
ATOM 736 O O . MET A 1 89 ? -18.458 5.466 35.641 1.00 90.12 89 MET A O 1
ATOM 740 N N . ASP A 1 90 ? -16.312 5.805 36.189 1.00 93.12 90 ASP A N 1
ATOM 741 C CA . ASP A 1 90 ? -16.510 7.202 36.585 1.00 93.12 90 ASP A CA 1
ATOM 742 C C . ASP A 1 90 ? -16.898 8.100 35.387 1.00 93.12 90 ASP A C 1
ATOM 744 O O . ASP A 1 90 ? -16.718 7.760 34.214 1.00 93.12 90 ASP A O 1
ATOM 748 N N . LEU A 1 91 ? -17.417 9.297 35.678 1.00 90.19 91 LEU A N 1
ATOM 749 C CA . LEU A 1 91 ? -17.857 10.242 34.644 1.00 90.19 91 LEU A CA 1
ATOM 750 C C . LEU A 1 91 ? -16.726 10.691 33.702 1.00 90.19 91 LEU A C 1
ATOM 752 O O . LEU A 1 91 ? -17.007 11.065 32.560 1.00 90.19 91 LEU A O 1
ATOM 756 N N . LYS A 1 92 ? -15.462 10.686 34.150 1.00 90.62 92 LYS A N 1
ATOM 757 C CA . LYS A 1 92 ? -14.315 11.077 33.316 1.00 90.62 92 LYS A CA 1
ATOM 758 C C . LYS A 1 92 ? -13.981 9.981 32.305 1.00 90.62 92 LYS A C 1
ATOM 760 O O . LYS A 1 92 ? -13.906 10.262 31.110 1.00 90.62 92 LYS A O 1
ATOM 765 N N . ASN A 1 93 ? -13.866 8.741 32.759 1.00 89.50 93 ASN A N 1
ATOM 766 C CA . ASN A 1 93 ? -13.579 7.567 31.945 1.00 89.50 93 ASN A CA 1
ATOM 767 C C . ASN A 1 93 ? -14.727 7.275 30.981 1.00 89.50 93 ASN A C 1
ATOM 769 O O . ASN A 1 93 ? -14.472 7.003 29.811 1.00 89.50 93 ASN A O 1
ATOM 773 N N . ARG A 1 94 ? -15.986 7.445 31.407 1.00 90.81 94 ARG A N 1
ATOM 774 C CA . ARG A 1 94 ? -17.150 7.282 30.522 1.00 90.81 94 ARG A CA 1
ATOM 775 C C . ARG A 1 94 ? -17.108 8.248 29.337 1.00 90.81 94 ARG A C 1
ATOM 777 O O . ARG A 1 94 ? -17.391 7.837 28.219 1.00 90.81 94 ARG A O 1
ATOM 784 N N . LYS A 1 95 ? -16.699 9.508 29.548 1.00 90.06 95 LYS A N 1
ATOM 785 C CA . LYS A 1 95 ? -16.499 10.484 28.456 1.00 90.06 95 LYS A CA 1
ATOM 786 C C . LYS A 1 95 ? -15.364 10.084 27.515 1.00 90.06 95 LYS A C 1
ATOM 788 O O . LYS A 1 95 ? -15.495 10.269 26.308 1.00 90.06 95 LYS A O 1
ATOM 793 N N . ILE A 1 96 ? -14.269 9.546 28.053 1.00 90.25 96 ILE A N 1
ATOM 794 C CA . ILE A 1 96 ? -13.139 9.059 27.252 1.00 90.25 96 ILE A CA 1
ATOM 795 C C . ILE A 1 96 ? -13.592 7.887 26.380 1.00 90.25 96 ILE A C 1
ATOM 797 O O . ILE A 1 96 ? -13.420 7.949 25.167 1.00 90.25 96 ILE A O 1
ATOM 801 N N . VAL A 1 97 ? -14.238 6.877 26.969 1.00 90.31 97 VAL A N 1
ATOM 802 C CA . VAL A 1 97 ? -14.774 5.714 26.245 1.00 90.31 97 VAL A CA 1
ATOM 803 C C . VAL A 1 97 ? -15.773 6.146 25.173 1.00 90.31 97 VAL A C 1
ATOM 805 O O . VAL A 1 97 ? -15.670 5.686 24.043 1.00 90.31 97 VAL A O 1
ATOM 808 N N . LEU A 1 98 ? -16.676 7.086 25.475 1.00 87.62 98 LEU A N 1
ATOM 809 C CA . LEU A 1 98 ? -17.621 7.621 24.488 1.00 87.62 98 LEU A CA 1
ATOM 810 C C . LEU A 1 98 ? -16.902 8.284 23.302 1.00 87.62 98 LEU A C 1
ATOM 812 O O . LEU A 1 98 ? -17.296 8.100 22.152 1.00 87.62 98 LEU A O 1
ATOM 816 N N . SER A 1 99 ? -15.834 9.038 23.581 1.00 87.44 99 SER A N 1
ATOM 817 C CA . SER A 1 99 ? -15.002 9.656 22.550 1.00 87.44 99 SER A CA 1
ATOM 818 C C . SER A 1 99 ? -14.301 8.584 21.712 1.00 87.44 99 SER A C 1
ATOM 820 O O . SER A 1 99 ? -14.423 8.594 20.491 1.00 87.44 99 SER A O 1
ATOM 822 N N . PHE A 1 100 ? -13.647 7.605 22.339 1.00 87.44 100 PHE A N 1
ATOM 823 C CA . PHE A 1 100 ? -13.010 6.484 21.640 1.00 87.44 100 PHE A CA 1
ATOM 824 C C . PHE A 1 100 ? -13.999 5.697 20.779 1.00 87.44 100 PHE A C 1
ATOM 826 O O . PHE A 1 100 ? -13.694 5.412 19.627 1.00 87.44 100 PHE A O 1
ATOM 833 N N . LEU A 1 101 ? -15.200 5.418 21.286 1.00 85.62 101 LEU A N 1
ATOM 834 C CA . LEU A 1 101 ? -16.249 4.722 20.550 1.00 85.62 101 LEU A CA 1
ATOM 835 C C . LEU A 1 101 ? -16.713 5.527 19.332 1.00 85.62 101 LEU A C 1
ATOM 837 O O . LEU A 1 101 ? -16.835 4.974 18.243 1.00 85.62 101 LEU A O 1
ATOM 841 N N . SER A 1 102 ? -16.901 6.841 19.487 1.00 85.06 102 SER A N 1
ATOM 842 C CA . SER A 1 102 ? -17.248 7.730 18.373 1.00 85.06 102 SER A CA 1
ATOM 843 C C . SER A 1 102 ? -16.179 7.735 17.274 1.00 85.06 102 SER A C 1
ATOM 845 O O . SER A 1 102 ? -16.530 7.833 16.102 1.00 85.06 102 SER A O 1
ATOM 847 N N . HIS A 1 103 ? -14.896 7.629 17.631 1.00 81.69 103 HIS A N 1
ATOM 848 C CA . HIS A 1 103 ? -13.793 7.568 16.664 1.00 81.69 103 HIS A CA 1
ATOM 849 C C . HIS A 1 103 ? -13.605 6.156 16.079 1.00 81.69 103 HIS A C 1
ATOM 851 O O . HIS A 1 103 ? -13.269 6.016 14.909 1.00 81.69 103 HIS A O 1
ATOM 857 N N . ALA A 1 104 ? -13.852 5.101 16.855 1.00 80.44 104 ALA A N 1
ATOM 858 C CA . ALA A 1 104 ? -13.758 3.712 16.401 1.00 80.44 104 ALA A CA 1
ATOM 859 C C . ALA A 1 104 ? -14.950 3.292 15.518 1.00 80.44 104 ALA A C 1
ATOM 861 O O . ALA A 1 104 ? -14.853 2.348 14.737 1.00 80.44 104 ALA A O 1
ATOM 862 N N . GLN A 1 105 ? -16.088 3.988 15.623 1.00 77.94 105 GLN A N 1
ATOM 863 C CA . GLN A 1 105 ? -17.253 3.784 14.756 1.00 77.94 105 GLN A CA 1
ATOM 864 C C . GLN A 1 105 ? -17.037 4.291 13.328 1.00 77.94 105 GLN A C 1
ATOM 866 O O . GLN A 1 105 ? -17.693 3.789 12.415 1.00 77.94 105 GLN A O 1
ATOM 871 N N . THR A 1 106 ? -16.136 5.256 13.111 1.00 72.12 106 THR A N 1
ATOM 872 C CA . THR A 1 106 ? -15.717 5.615 11.755 1.00 72.12 106 THR A CA 1
ATOM 873 C C . THR A 1 106 ? -14.747 4.551 11.253 1.00 72.12 106 THR A C 1
ATOM 875 O O . THR A 1 106 ? -13.638 4.474 11.782 1.00 72.12 106 THR A O 1
ATOM 878 N N . PRO A 1 107 ? -15.127 3.717 10.265 1.00 64.44 107 PRO A N 1
ATOM 879 C CA . PRO A 1 107 ? -14.219 2.707 9.749 1.00 64.44 107 PRO A CA 1
ATOM 880 C C . PRO A 1 107 ? -12.968 3.403 9.217 1.00 64.44 107 PRO A C 1
ATOM 882 O O . PRO A 1 107 ? -13.074 4.405 8.498 1.00 64.44 107 PRO A O 1
ATOM 885 N N . ILE A 1 108 ? -11.789 2.877 9.559 1.00 65.56 108 ILE A N 1
ATOM 886 C CA . ILE A 1 108 ? -10.515 3.344 9.003 1.00 65.56 108 ILE A CA 1
ATOM 887 C C . ILE A 1 108 ? -10.444 2.874 7.547 1.00 65.56 108 ILE A C 1
ATOM 889 O O . ILE A 1 108 ? -9.702 1.973 7.173 1.00 65.56 108 ILE A O 1
ATOM 893 N N . THR A 1 109 ? -11.260 3.481 6.688 1.00 59.50 109 THR A N 1
ATOM 894 C CA . THR A 1 109 ? -11.135 3.329 5.245 1.00 59.50 109 THR A CA 1
ATOM 895 C C . THR A 1 109 ? -10.049 4.292 4.809 1.00 59.50 109 THR A C 1
ATOM 897 O O . THR A 1 109 ? -10.285 5.501 4.710 1.00 59.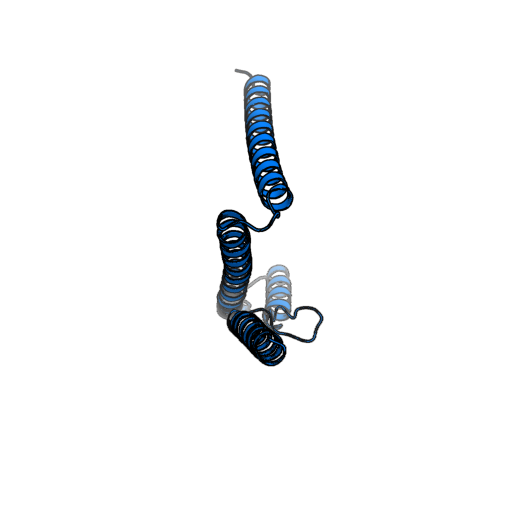50 109 THR A O 1
ATOM 900 N N . PHE A 1 110 ? -8.844 3.778 4.576 1.00 63.00 110 PHE A N 1
ATOM 901 C CA . PHE A 1 110 ? -7.757 4.586 4.042 1.00 63.00 110 PHE A CA 1
ATOM 902 C C . PHE A 1 110 ? -8.065 4.897 2.571 1.00 63.00 110 PHE A C 1
ATOM 904 O O . PHE A 1 110 ? -7.702 4.156 1.662 1.00 63.00 110 PHE A O 1
ATOM 911 N N . LYS A 1 111 ? -8.835 5.961 2.324 1.00 62.88 111 LYS A N 1
ATOM 912 C CA . LYS A 1 111 ? -9.169 6.414 0.971 1.00 62.88 111 LYS A CA 1
ATOM 913 C C . LYS A 1 111 ? -8.021 7.262 0.438 1.00 62.88 111 LYS A C 1
ATOM 915 O O . LYS A 1 111 ? -7.848 8.405 0.862 1.00 62.88 111 LYS A O 1
ATOM 920 N N . ALA A 1 112 ? -7.266 6.743 -0.525 1.00 64.12 112 ALA A N 1
ATOM 921 C CA . ALA A 1 112 ? -6.327 7.563 -1.279 1.00 64.12 112 ALA A CA 1
ATOM 922 C C . ALA A 1 112 ? -7.123 8.575 -2.112 1.00 64.12 112 ALA A C 1
ATOM 924 O O . ALA A 1 112 ? -7.932 8.199 -2.963 1.00 64.12 112 ALA A O 1
ATOM 925 N N . SER A 1 113 ? -6.907 9.867 -1.838 1.00 61.94 113 SER A N 1
ATOM 926 C CA . SER A 1 113 ? -7.519 10.983 -2.575 1.00 61.94 113 SER A CA 1
ATOM 927 C C . SER A 1 113 ? -9.061 10.936 -2.629 1.00 61.94 113 SER A C 1
ATOM 929 O O . SER A 1 113 ? -9.670 11.405 -3.579 1.00 61.94 113 SER A O 1
ATOM 931 N N . GLY A 1 114 ? -9.721 10.321 -1.638 1.00 61.41 114 GLY A N 1
ATOM 932 C CA . GLY A 1 114 ? -11.189 10.234 -1.570 1.00 61.41 114 GLY A CA 1
ATOM 933 C C . GLY A 1 114 ? -11.869 9.331 -2.615 1.00 61.41 114 GLY A C 1
ATOM 934 O O . GLY A 1 114 ? -13.063 9.074 -2.476 1.00 61.41 114 GLY A O 1
ATOM 935 N N . LEU A 1 115 ? -11.134 8.814 -3.607 1.00 59.34 115 LEU A N 1
ATOM 936 C CA . LEU A 1 115 ? -11.680 7.999 -4.700 1.00 59.34 115 LEU A CA 1
ATOM 937 C C . LEU A 1 115 ? -11.483 6.490 -4.501 1.00 59.34 115 LEU A C 1
ATOM 939 O O . LEU A 1 115 ? -12.379 5.723 -4.842 1.00 59.34 115 LEU A O 1
ATOM 943 N N . ILE A 1 116 ? -10.330 6.047 -3.984 1.00 67.75 116 ILE A N 1
ATOM 944 C CA . ILE A 1 116 ? -9.951 4.624 -4.013 1.00 67.75 116 ILE A CA 1
ATOM 945 C C . ILE A 1 116 ? -9.585 4.138 -2.610 1.00 67.75 116 ILE A C 1
ATOM 947 O O . ILE A 1 116 ? -8.751 4.740 -1.934 1.00 67.75 116 ILE A O 1
ATOM 951 N N . SER A 1 117 ? -10.196 3.032 -2.175 1.00 68.06 117 SER A N 1
ATOM 952 C CA . SER A 1 117 ? -9.811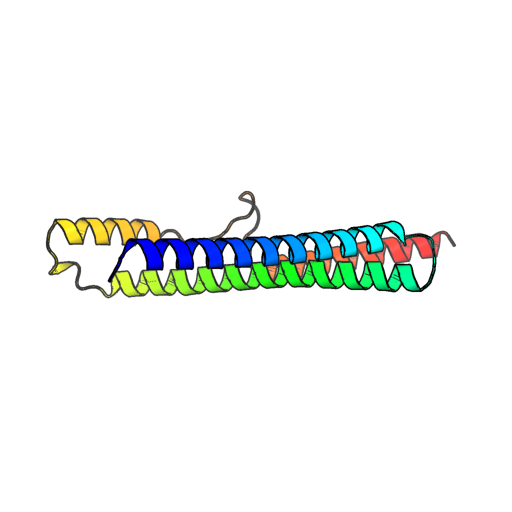 2.350 -0.936 1.00 68.06 117 SER A CA 1
ATOM 953 C C . SER A 1 117 ? -8.426 1.736 -1.112 1.00 68.06 117 SER A C 1
ATOM 955 O O . SER A 1 117 ? -8.233 0.896 -1.989 1.00 68.06 117 SER A O 1
ATOM 957 N N . VAL A 1 118 ? -7.451 2.153 -0.314 1.00 72.31 118 VAL A N 1
ATOM 958 C CA . VAL A 1 118 ? -6.116 1.551 -0.321 1.00 72.31 118 VAL A CA 1
ATOM 959 C C . VAL A 1 118 ? -6.204 0.199 0.370 1.00 72.31 118 VAL A C 1
ATOM 961 O O . VAL A 1 118 ? -6.717 0.100 1.478 1.00 72.31 118 VAL A O 1
AT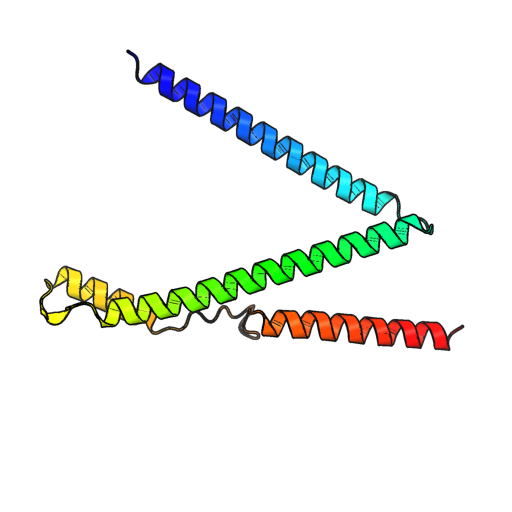OM 964 N N . GLY A 1 119 ? -5.745 -0.838 -0.320 1.00 79.12 119 GLY A N 1
ATOM 965 C CA . GLY A 1 119 ? -5.813 -2.219 0.136 1.00 79.12 119 GLY A CA 1
ATOM 966 C C . GLY A 1 119 ? -5.362 -3.169 -0.965 1.00 79.12 119 GLY A C 1
ATOM 967 O O . GLY A 1 119 ? -5.137 -2.754 -2.113 1.00 79.12 119 GLY A O 1
ATOM 968 N N . VAL A 1 120 ? -5.227 -4.451 -0.622 1.00 80.50 120 VAL A N 1
ATOM 969 C CA . VAL A 1 120 ? -4.584 -5.456 -1.501 1.00 80.50 120 VAL A CA 1
ATOM 970 C C . VAL A 1 120 ? -5.321 -5.592 -2.836 1.00 80.50 120 VAL A C 1
ATOM 972 O O . VAL A 1 120 ? -4.710 -5.764 -3.892 1.00 80.50 120 VAL A O 1
ATOM 975 N N . ARG A 1 121 ? -6.644 -5.408 -2.809 1.00 84.62 121 ARG A N 1
ATOM 976 C CA . ARG A 1 121 ? -7.504 -5.403 -3.999 1.00 84.62 121 ARG A CA 1
ATOM 977 C C . ARG A 1 121 ? -7.140 -4.296 -4.990 1.00 84.62 121 ARG A C 1
ATOM 979 O O . ARG A 1 121 ? -7.056 -4.552 -6.186 1.00 84.62 121 ARG A O 1
ATOM 986 N N . THR A 1 122 ? -6.895 -3.086 -4.502 1.00 84.88 122 THR A N 1
ATOM 987 C CA . THR A 1 122 ? -6.509 -1.946 -5.343 1.00 84.88 122 THR A CA 1
ATOM 988 C C . THR A 1 122 ? -5.130 -2.160 -5.950 1.00 84.88 122 THR A C 1
ATOM 990 O O . THR A 1 122 ? -4.925 -1.874 -7.128 1.00 84.88 122 THR A O 1
ATOM 993 N N . MET A 1 123 ? -4.196 -2.727 -5.185 1.00 86.81 123 MET A N 1
ATOM 994 C CA . MET A 1 123 ? -2.874 -3.063 -5.707 1.00 86.81 123 MET A CA 1
ATOM 995 C C . MET A 1 123 ? -2.948 -4.103 -6.838 1.00 86.81 123 MET A C 1
ATOM 997 O O . MET A 1 123 ? -2.266 -3.962 -7.854 1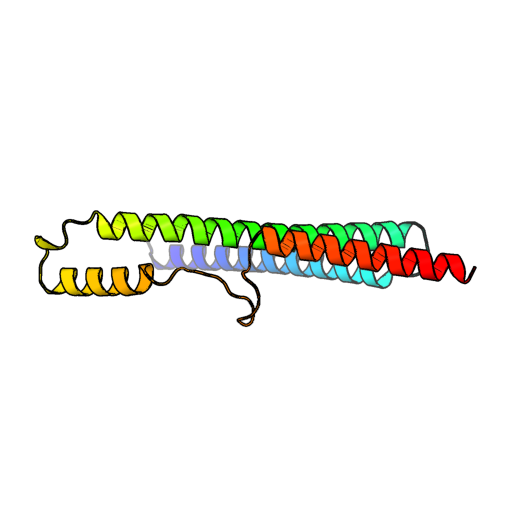.00 86.81 123 MET A O 1
ATOM 1001 N N . ALA A 1 124 ? -3.821 -5.108 -6.712 1.00 88.19 124 ALA A N 1
ATOM 1002 C CA . ALA A 1 124 ? -4.046 -6.094 -7.769 1.00 88.19 124 ALA A CA 1
ATOM 1003 C C . ALA A 1 124 ? -4.572 -5.453 -9.069 1.00 88.19 124 ALA A C 1
ATOM 1005 O O . ALA A 1 124 ? -4.095 -5.788 -10.156 1.00 88.19 124 ALA A O 1
ATOM 1006 N N . GLU A 1 125 ? -5.492 -4.489 -8.971 1.00 89.31 125 GLU A N 1
ATOM 1007 C CA . GLU A 1 125 ? -5.976 -3.726 -10.132 1.00 89.31 125 GLU A CA 1
ATOM 1008 C C . GLU A 1 125 ? -4.868 -2.870 -10.771 1.00 89.31 125 GLU A C 1
ATOM 1010 O O . GLU A 1 125 ? -4.751 -2.817 -11.998 1.00 89.31 125 GLU A O 1
ATOM 1015 N N . ILE A 1 126 ? -3.989 -2.258 -9.970 1.00 89.31 126 ILE A N 1
ATOM 1016 C CA . ILE A 1 126 ? -2.824 -1.508 -10.477 1.00 89.31 126 ILE A CA 1
ATOM 1017 C C . ILE A 1 126 ? -1.879 -2.427 -11.266 1.00 89.31 126 ILE A C 1
ATOM 1019 O O . ILE A 1 126 ? -1.428 -2.066 -12.355 1.00 89.31 126 ILE A O 1
ATOM 1023 N N . ILE A 1 127 ? -1.596 -3.634 -10.767 1.00 90.12 127 ILE A N 1
ATOM 1024 C CA . ILE A 1 127 ? -0.741 -4.602 -11.477 1.00 90.12 127 ILE A CA 1
ATOM 1025 C C . ILE A 1 127 ? -1.408 -5.046 -12.786 1.00 90.12 127 ILE A C 1
ATOM 1027 O O . ILE A 1 127 ? -0.765 -5.069 -13.839 1.00 90.12 127 ILE A O 1
ATOM 1031 N N . LYS A 1 128 ? -2.708 -5.355 -12.742 1.00 91.25 128 LYS A N 1
ATOM 1032 C CA . LYS A 1 128 ? -3.482 -5.802 -13.907 1.00 91.25 128 LYS A CA 1
ATOM 1033 C C . LYS A 1 128 ? -3.517 -4.750 -15.014 1.00 91.25 128 LYS A C 1
ATOM 1035 O O . LYS A 1 128 ? -3.254 -5.068 -16.173 1.00 91.25 128 LYS A O 1
ATOM 1040 N N . THR A 1 129 ? -3.811 -3.501 -14.663 1.00 92.12 129 THR A N 1
ATOM 1041 C CA . THR A 1 129 ? -3.834 -2.377 -15.612 1.00 92.12 129 THR A CA 1
ATOM 1042 C C . THR A 1 129 ? -2.449 -2.107 -16.193 1.00 92.12 129 THR A C 1
ATOM 1044 O O . THR A 1 129 ? -2.325 -1.936 -17.406 1.00 92.12 129 THR A O 1
ATOM 1047 N N . SER A 1 130 ? -1.400 -2.175 -15.367 1.00 91.75 130 SER A N 1
ATOM 1048 C CA . SER A 1 130 ? -0.006 -2.030 -15.809 1.00 91.75 130 SER A CA 1
ATOM 1049 C C . SER A 1 130 ? 0.383 -3.094 -16.843 1.00 91.75 130 SER A C 1
ATOM 1051 O O . SER A 1 130 ? 0.953 -2.767 -17.885 1.00 91.75 130 SER A O 1
ATOM 1053 N N . PHE A 1 131 ? 0.028 -4.362 -16.602 1.00 90.12 131 PHE A N 1
ATOM 1054 C CA . PHE A 1 131 ? 0.287 -5.452 -17.548 1.00 90.12 131 PHE A CA 1
ATOM 1055 C C . PHE A 1 131 ? -0.547 -5.328 -18.829 1.00 90.12 131 PHE A C 1
ATOM 1057 O O . PHE A 1 131 ? -0.030 -5.522 -19.927 1.00 90.12 131 PHE A O 1
ATOM 1064 N N . SER A 1 132 ? -1.822 -4.949 -18.710 1.00 93.44 132 SER A N 1
ATOM 1065 C CA . SER A 1 132 ? -2.686 -4.694 -19.867 1.00 93.44 132 SER A CA 1
ATOM 1066 C C . SER A 1 132 ? -2.116 -3.596 -20.766 1.00 93.44 132 SER A C 1
ATOM 1068 O O . SER A 1 132 ? -2.089 -3.746 -21.986 1.00 93.44 132 SER A O 1
ATOM 1070 N N . TYR A 1 133 ? -1.634 -2.504 -20.172 1.00 93.38 133 TYR A N 1
ATOM 1071 C CA . TYR A 1 133 ? -1.013 -1.408 -20.908 1.00 93.38 133 TYR A CA 1
ATOM 1072 C C . TYR A 1 133 ? 0.291 -1.846 -21.585 1.00 93.38 133 TYR A C 1
ATOM 1074 O O . TYR A 1 133 ? 0.513 -1.545 -22.758 1.00 93.38 133 TYR A O 1
ATOM 1082 N N . TYR A 1 134 ? 1.118 -2.628 -20.884 1.00 89.62 134 TYR A N 1
ATOM 1083 C CA . TYR A 1 134 ? 2.318 -3.231 -21.462 1.00 89.62 134 TYR A CA 1
ATOM 1084 C C . TYR A 1 134 ? 1.999 -4.095 -22.691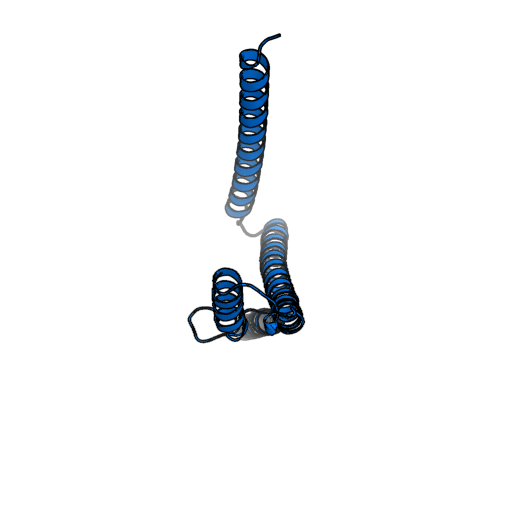 1.00 89.62 134 TYR A C 1
ATOM 1086 O O . TYR A 1 134 ? 2.629 -3.926 -23.734 1.00 89.62 134 TYR A O 1
ATOM 1094 N N . LEU A 1 135 ? 1.004 -4.982 -22.601 1.00 92.12 135 LEU A N 1
ATOM 1095 C CA . LEU A 1 135 ? 0.589 -5.824 -23.726 1.00 92.12 1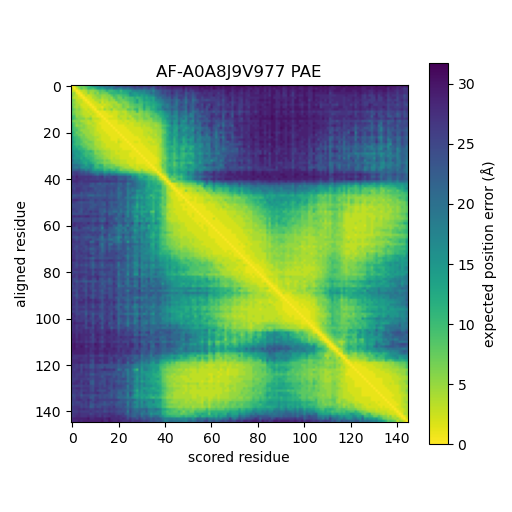35 LEU A CA 1
ATOM 1096 C C . LEU A 1 135 ? 0.089 -5.002 -24.915 1.00 92.12 135 LEU A C 1
ATOM 1098 O O . LEU A 1 135 ? 0.407 -5.327 -26.061 1.00 92.12 135 LEU A O 1
ATOM 1102 N N . MET A 1 136 ? -0.673 -3.941 -24.650 1.00 95.19 136 MET A N 1
ATOM 1103 C CA . MET A 1 136 ? -1.177 -3.043 -25.687 1.00 95.19 136 MET A CA 1
ATOM 1104 C C . MET A 1 136 ? -0.023 -2.372 -26.439 1.00 95.19 136 MET A C 1
ATOM 1106 O O . MET A 1 136 ? 0.019 -2.430 -27.666 1.00 95.19 136 MET A O 1
ATOM 1110 N N . LEU A 1 137 ? 0.951 -1.812 -25.714 1.00 92.50 137 LEU A N 1
ATOM 1111 C CA . LEU A 1 137 ? 2.144 -1.206 -26.309 1.00 92.50 137 LEU A CA 1
ATOM 1112 C C . LEU A 1 137 ? 3.007 -2.226 -27.057 1.00 92.50 137 LEU A C 1
ATOM 1114 O O . LEU A 1 137 ? 3.482 -1.942 -28.152 1.00 92.50 137 LEU A O 1
ATOM 1118 N N . HIS A 1 138 ? 3.195 -3.418 -26.492 1.00 90.00 138 HIS A N 1
ATOM 1119 C CA . HIS A 1 138 ? 3.962 -4.480 -27.137 1.00 90.00 138 HIS A CA 1
ATOM 1120 C C . HIS A 1 138 ? 3.318 -4.925 -28.455 1.00 90.00 138 HIS A C 1
ATOM 1122 O O . HIS A 1 138 ? 4.009 -5.124 -29.453 1.00 90.00 138 HIS A O 1
ATOM 1128 N N . THR A 1 139 ? 1.990 -5.046 -28.469 1.00 93.25 139 THR A N 1
ATOM 1129 C CA . THR A 1 139 ? 1.237 -5.411 -29.672 1.00 93.25 139 THR A CA 1
ATOM 1130 C C . THR A 1 139 ? 1.299 -4.296 -30.714 1.00 93.25 139 THR A C 1
ATOM 1132 O O . THR A 1 139 ? 1.561 -4.588 -31.875 1.00 93.25 139 THR A O 1
ATOM 1135 N N . ALA A 1 140 ? 1.138 -3.030 -30.312 1.00 93.06 140 ALA A N 1
ATOM 1136 C CA . ALA A 1 140 ? 1.262 -1.882 -31.213 1.00 93.06 140 ALA A CA 1
ATOM 1137 C C . ALA A 1 140 ? 2.660 -1.797 -31.853 1.00 93.06 140 ALA A C 1
ATOM 1139 O O . ALA A 1 140 ? 2.769 -1.710 -33.070 1.00 93.06 140 ALA A O 1
ATOM 1140 N N . ALA A 1 141 ? 3.725 -1.935 -31.059 1.00 90.50 141 ALA A N 1
ATOM 1141 C CA . ALA A 1 141 ? 5.099 -1.917 -31.564 1.00 90.50 141 ALA A CA 1
ATOM 1142 C C . ALA A 1 141 ? 5.404 -3.080 -32.526 1.00 90.50 141 ALA A C 1
ATOM 1144 O O . ALA A 1 141 ? 6.208 -2.933 -33.440 1.00 90.50 141 ALA A O 1
ATOM 1145 N N . LYS A 1 142 ? 4.763 -4.241 -32.335 1.00 84.56 142 LYS A N 1
ATOM 1146 C CA . LYS A 1 142 ? 4.896 -5.397 -33.233 1.00 84.56 142 LYS A CA 1
ATOM 1147 C C . LYS A 1 142 ? 4.127 -5.226 -34.548 1.00 84.56 142 LYS A C 1
ATOM 1149 O O . LYS A 1 142 ? 4.449 -5.903 -35.513 1.00 84.56 142 LYS A O 1
ATOM 1154 N N . LEU A 1 143 ? 3.102 -4.377 -34.579 1.00 84.25 143 LEU A N 1
ATOM 1155 C CA . LEU A 1 143 ? 2.316 -4.101 -35.784 1.00 84.25 143 LEU A CA 1
ATOM 1156 C C . LEU A 1 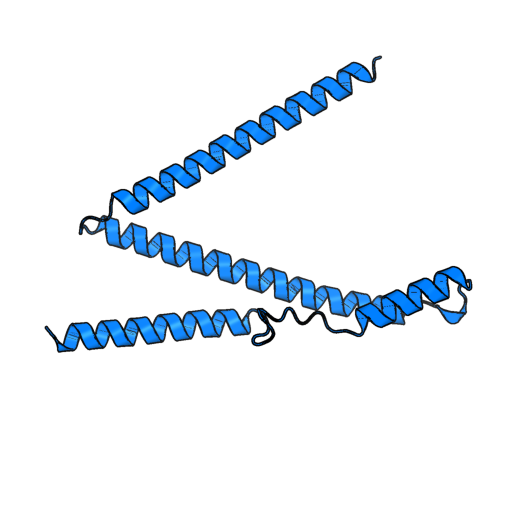143 ? 2.999 -3.092 -36.722 1.00 84.25 143 LEU A C 1
ATOM 1158 O O . LEU A 1 143 ? 2.682 -3.070 -37.906 1.00 84.25 143 LEU A O 1
ATOM 1162 N N . GLU A 1 144 ? 3.915 -2.268 -36.206 1.00 68.88 144 GLU A N 1
ATOM 1163 C CA . GLU A 1 144 ? 4.687 -1.286 -36.986 1.00 68.88 144 GLU A CA 1
ATOM 1164 C C . GLU A 1 144 ? 6.004 -1.844 -37.566 1.00 68.88 144 GLU A C 1
ATOM 1166 O O . GLU A 1 144 ? 6.659 -1.154 -38.347 1.00 68.88 144 GLU A O 1
ATOM 1171 N N . ALA A 1 145 ? 6.392 -3.071 -37.194 1.00 53.72 145 ALA A N 1
ATOM 1172 C CA . ALA A 1 145 ? 7.623 -3.752 -37.614 1.00 53.72 145 ALA A CA 1
ATOM 1173 C C . ALA A 1 145 ? 7.344 -4.878 -38.620 1.00 53.72 145 ALA A C 1
ATOM 1175 O O . ALA A 1 145 ? 8.163 -5.033 -39.554 1.00 53.72 145 ALA A O 1
#

Mean predicted aligned error: 14.48 Å

Nearest PDB structures (foldseek):
  8v3c-assembly1_D  TM=5.731E-01  e=3.606E-03  Anopheles gambiae
  8z9z-assembly1_C  TM=6.394E-01  e=6.893E-02  Acyrthosiphon pisum

Sequence (145 aa):
MNKHENVKYYNVEKSQNIKKLLIENIEHHKMIMKLVRNGYPNKEALAIYGSLTIWMFQQLTQISIIFESIASESETIKDAIYDLPWESMDLKNRKIVLSFLSHAQTPITFKASGLISVGVRTMAEIIKTSFSYYLMLHTAAKLEA

Secondary structure (DSSP, 8-state):
--HHHHHHHHHHHHHHHHHHHHHHHHHHHHHHHHHHHT-SSSHHHHHHHHHHHHHHHHHHHHHHHHHHHHHHHHHHHHHHHHTS-GGGS-HHHHHHHHHHHHHHTS----EETTTEE-SHHHHHHHHHHHHHHHHHHHHHHHH--

Solvent-accessible surface area (backbone atoms only — not comparable to full-atom values): 8165 Å² total; per-residue (Å²): 142,60,74,70,54,60,54,50,53,56,52,50,52,54,52,51,52,51,52,50,53,50,52,53,52,50,49,53,51,50,51,52,52,50,56,63,68,53,66,56,100,45,82,64,34,56,53,48,54,51,50,52,51,53,50,53,55,50,53,55,49,50,55,21,48,52,48,44,50,53,40,55,54,49,53,52,52,37,54,56,60,68,73,46,71,55,86,82,47,56,79,69,56,35,53,50,50,52,50,51,49,62,57,47,68,52,72,75,71,54,46,54,90,80,78,42,65,61,24,59,69,48,51,51,52,54,52,50,51,54,52,52,50,48,51,52,52,52,51,53,58,61,72,80,107

InterPro domains:
  IPR004117 Olfactory receptor, insect [PF02949] (46-131)
  IPR004117 Olfactory receptor, insect [PTHR21137] (54-140)

Radius of gyration: 25.48 Å; Cα contacts (8 Å, |Δi|>4): 51; chains: 1; bounding box: 51×19×77 Å

pLDDT: mean 79.07, std 11.03, range [49.84, 95.19]

Foldseek 3Di:
DCPPVVVVVVVVVVVVVVVVVVVVVVVVVVVVVVLVVPPDDDPVVVVSVVVVVVVVLVVLLVVQVVLVVVLVVLLVVLVVLVPDPLVPDDPVVVVVSVVVNVVSVPRPQVDDVVPDRRHNVVSVVVVVVVVVVVVVVVVVVVVVD

Organism: NCBI:txid405034